Protein AF-A0A2S0MLA1-F1 (afdb_monomer)

Nearest PDB structures (foldseek):
  9bss-assembly1_V  TM=3.664E-01  e=1.788E+00  Bacillus subtilis subsp. subtilis str. 168
  4yn2-assembly1_A  TM=2.717E-01  e=7.256E+00  unidentified entomopoxvirus

Foldseek 3Di:
DVVVVVVVVVVVVVVVVVVVVVVVVVVVVVVVVVVVVVVVVVVVVVVVVVVVVVVVVQVVLVVVQWHQDPVRDIDHHPPDQPAEDEPVQCVDPVSVVVSCVVQVVVVGHYYYDYPVDDPPPVVVDDDDPPPPPPPPPPPDDDDPPPVVVVVVVVVVVVVVVPDDPDDD

Organism: NCBI:txid2605946

Radius of gyration: 43.47 Å; Cα contacts (8 Å, |Δi|>4): 65; chains: 1; bounding box: 77×98×124 Å

Mean predicted aligned error: 20.11 Å

Secondary structure (DSSP, 8-state):
-HHHHHHHHHHHHHHHHHHHHHHHHHHHHHHHHHHHHHHHHHHHHHHHHHHHHHHHHHHHHHHTTEEE-TTS-EEETT---SEEEEHHHHTSHHHHHHHHHHHHHTT-PEEEE-TTS---GGGTT-------------------HHHHHHHHHHHHHHHHHTS-----

Structure (mmCIF, N/CA/C/O backbone):
data_AF-A0A2S0MLA1-F1
#
_entry.id   AF-A0A2S0MLA1-F1
#
loop_
_atom_site.group_PDB
_atom_site.id
_atom_site.type_symbol
_atom_site.label_atom_id
_atom_site.label_alt_id
_atom_site.label_comp_id
_atom_site.label_asym_id
_atom_site.label_entity_id
_atom_site.label_seq_id
_atom_site.pdbx_PDB_ins_code
_atom_site.Cartn_x
_atom_site.Cartn_y
_atom_site.Cartn_z
_atom_site.occupancy
_atom_site.B_iso_or_equiv
_atom_site.auth_seq_id
_atom_site.auth_comp_id
_atom_site.auth_asym_id
_atom_site.auth_atom_id
_atom_site.pdbx_PDB_model_num
ATOM 1 N N . MET A 1 1 ? -42.420 -5.465 46.723 1.00 61.09 1 MET A N 1
ATOM 2 C CA . MET A 1 1 ? -42.067 -4.025 46.709 1.00 61.09 1 MET A CA 1
ATOM 3 C C . MET A 1 1 ? -40.610 -3.774 47.081 1.00 61.09 1 MET A C 1
ATOM 5 O O . MET A 1 1 ? -39.856 -3.428 46.186 1.00 61.09 1 MET A O 1
ATOM 9 N N . ALA A 1 2 ? -40.178 -3.955 48.340 1.00 70.81 2 ALA A N 1
ATOM 10 C CA . ALA A 1 2 ? -38.770 -3.730 48.715 1.00 70.81 2 ALA A CA 1
ATOM 11 C C . ALA A 1 2 ? -37.800 -4.683 47.980 1.00 70.81 2 ALA A C 1
ATOM 13 O O . ALA A 1 2 ? -36.772 -4.250 47.455 1.00 70.81 2 ALA A O 1
ATOM 14 N N . ASP A 1 3 ? -38.180 -5.955 47.835 1.00 79.38 3 ASP A N 1
ATOM 15 C CA . ASP A 1 3 ? -37.365 -6.945 47.123 1.00 79.38 3 ASP A CA 1
ATOM 16 C C . ASP A 1 3 ? -37.252 -6.652 45.620 1.00 79.38 3 ASP A C 1
ATOM 18 O O . ASP A 1 3 ? -36.150 -6.712 45.076 1.00 79.38 3 ASP A O 1
ATOM 22 N N . ASP A 1 4 ? -38.337 -6.214 44.970 1.00 87.50 4 ASP A N 1
ATOM 23 C CA . ASP A 1 4 ? -38.340 -5.847 43.544 1.00 87.50 4 ASP A CA 1
ATOM 24 C C . ASP A 1 4 ? -37.425 -4.648 43.261 1.00 87.50 4 ASP A C 1
ATOM 26 O O . ASP A 1 4 ? -36.654 -4.657 42.299 1.00 87.50 4 ASP A O 1
ATOM 30 N N . THR A 1 5 ? -37.436 -3.635 44.138 1.00 90.50 5 THR A N 1
ATOM 31 C CA . THR A 1 5 ? -36.510 -2.495 44.030 1.00 90.50 5 THR A CA 1
ATOM 32 C C . THR A 1 5 ? -35.050 -2.911 44.218 1.00 90.50 5 THR A C 1
ATOM 34 O O . THR A 1 5 ? -34.169 -2.410 43.517 1.00 90.50 5 THR A O 1
ATOM 37 N N . SER A 1 6 ? -34.778 -3.872 45.106 1.00 92.00 6 SER A N 1
ATOM 38 C CA . SER A 1 6 ? -33.423 -4.392 45.317 1.00 92.00 6 SER A CA 1
ATOM 39 C C . SER A 1 6 ? -32.923 -5.217 44.122 1.00 92.00 6 SER A C 1
ATOM 41 O O . SER A 1 6 ? -31.752 -5.121 43.746 1.00 92.00 6 SER A O 1
ATOM 43 N N . ALA A 1 7 ? -33.813 -5.983 43.483 1.00 94.31 7 ALA A N 1
ATOM 44 C CA . ALA A 1 7 ? -33.512 -6.753 42.283 1.00 94.31 7 ALA A CA 1
ATOM 45 C C . ALA A 1 7 ? -33.222 -5.832 41.089 1.00 94.31 7 ALA A C 1
ATOM 47 O O . ALA A 1 7 ? -32.233 -6.037 40.383 1.00 94.31 7 ALA A O 1
ATOM 48 N N . ALA A 1 8 ? -34.018 -4.773 40.914 1.00 94.19 8 ALA A N 1
ATOM 49 C CA . ALA A 1 8 ? -33.801 -3.768 39.876 1.00 94.19 8 ALA A CA 1
ATOM 50 C C . ALA A 1 8 ? -32.449 -3.049 40.035 1.00 94.19 8 ALA A C 1
ATOM 52 O O . ALA A 1 8 ? -31.721 -2.884 39.058 1.00 94.19 8 ALA A O 1
ATOM 53 N N . LEU A 1 9 ? -32.066 -2.686 41.266 1.00 95.44 9 LEU A N 1
ATOM 54 C CA . LEU A 1 9 ? -30.760 -2.078 41.545 1.00 95.44 9 LEU A CA 1
ATOM 55 C C . LEU A 1 9 ? -29.596 -3.021 41.212 1.00 95.44 9 LEU A C 1
ATOM 57 O O . LEU A 1 9 ? -28.626 -2.598 40.588 1.00 95.44 9 LEU A O 1
ATOM 61 N N . LYS A 1 10 ? -29.693 -4.308 41.570 1.00 94.69 10 LYS A N 1
ATOM 62 C CA . LYS A 1 10 ? -28.667 -5.307 41.219 1.00 94.69 10 LYS A CA 1
ATOM 63 C C . LYS A 1 10 ? -28.537 -5.496 39.707 1.00 94.69 10 LYS A C 1
ATOM 65 O O . LYS A 1 10 ? -27.417 -5.559 39.204 1.00 94.69 10 LYS A O 1
ATOM 70 N N . ALA A 1 11 ? -29.661 -5.541 38.991 1.00 96.00 11 ALA A N 1
ATOM 71 C CA . ALA A 1 11 ? -29.669 -5.644 37.535 1.00 96.00 11 ALA A CA 1
ATOM 72 C C . ALA A 1 11 ? -29.020 -4.416 36.877 1.00 96.00 11 ALA A C 1
ATOM 74 O O . ALA A 1 11 ? -28.209 -4.566 35.964 1.00 96.00 11 ALA A O 1
ATOM 75 N N . LEU A 1 12 ? -29.307 -3.212 37.385 1.00 96.56 12 LEU A N 1
ATOM 76 C CA . LEU A 1 12 ? -28.690 -1.980 36.897 1.00 96.56 12 LEU A CA 1
ATOM 77 C C . LEU A 1 12 ? -27.169 -1.987 37.119 1.00 96.56 12 LEU A C 1
ATOM 79 O O . LEU A 1 12 ? -26.414 -1.655 36.210 1.00 96.56 12 LEU A O 1
ATOM 83 N N . ILE A 1 13 ? -26.706 -2.424 38.295 1.00 96.56 13 ILE A N 1
ATOM 84 C CA . ILE A 1 13 ? -25.271 -2.550 38.599 1.00 96.56 13 ILE A CA 1
ATOM 85 C C . ILE A 1 13 ? -24.594 -3.534 37.635 1.00 96.56 13 ILE A C 1
ATOM 87 O O . ILE A 1 13 ? -23.527 -3.234 37.099 1.00 96.56 13 ILE A O 1
ATOM 91 N N . GLN A 1 14 ? -25.220 -4.683 37.364 1.00 96.62 14 GLN A N 1
ATOM 92 C CA . GLN A 1 14 ? -24.702 -5.650 36.391 1.00 96.62 14 GLN A CA 1
ATOM 93 C C . GLN A 1 14 ? -24.638 -5.072 34.973 1.00 96.62 14 GLN A C 1
ATOM 95 O O . GLN A 1 14 ? -23.634 -5.259 34.285 1.00 96.62 14 GLN A O 1
ATOM 100 N N . GLN A 1 15 ? -25.665 -4.335 34.544 1.00 96.88 15 GLN A N 1
ATOM 101 C CA . GLN A 1 15 ? -25.671 -3.677 33.237 1.00 96.88 15 GLN A CA 1
ATOM 102 C C . GLN A 1 15 ? -24.568 -2.622 33.120 1.00 96.88 15 GLN A C 1
ATOM 104 O O . GLN A 1 15 ? -23.857 -2.603 32.118 1.00 96.88 15 GLN A O 1
ATOM 109 N N . VAL A 1 16 ? -24.375 -1.784 34.142 1.00 97.25 16 VAL A N 1
ATOM 110 C CA . VAL A 1 16 ? -23.303 -0.774 34.155 1.00 97.25 16 VAL A CA 1
ATOM 111 C C . VAL A 1 16 ? -21.921 -1.434 34.136 1.00 97.25 16 VAL A C 1
ATOM 113 O O . VAL A 1 16 ? -21.036 -0.966 33.418 1.00 97.25 16 VAL A O 1
ATOM 116 N N . SER A 1 17 ? -21.734 -2.547 34.852 1.00 96.88 17 SER A N 1
ATOM 117 C CA . SER A 1 17 ? -20.487 -3.323 34.801 1.00 96.88 17 SER A CA 1
ATOM 118 C C . SER A 1 17 ? -20.217 -3.854 33.392 1.00 96.88 17 SER A C 1
ATOM 120 O O . SER A 1 17 ? -19.140 -3.630 32.844 1.00 96.88 17 SER A O 1
ATOM 122 N N . SER A 1 18 ? -21.217 -4.487 32.769 1.00 97.12 18 SER A N 1
ATOM 123 C CA . SER A 1 18 ? -21.094 -5.018 31.407 1.00 97.12 18 SER A CA 1
ATOM 124 C C . SER A 1 18 ? -20.816 -3.911 30.386 1.00 97.12 18 SER A C 1
ATOM 126 O O . SER A 1 18 ? -19.933 -4.058 29.539 1.00 97.12 18 SER A O 1
ATOM 128 N N . LEU A 1 19 ? -21.498 -2.766 30.512 1.00 97.50 19 LEU A N 1
ATOM 129 C CA . LEU A 1 19 ? -21.261 -1.607 29.658 1.00 97.50 19 LEU A CA 1
ATOM 130 C C . LEU A 1 19 ? -19.818 -1.104 29.799 1.00 97.50 19 LEU A C 1
ATOM 132 O O . LEU A 1 19 ? -19.153 -0.857 28.793 1.00 97.50 19 LEU A O 1
ATOM 136 N N . THR A 1 20 ? -19.312 -1.019 31.030 1.00 97.12 20 THR A N 1
ATOM 137 C CA . THR A 1 20 ? -17.937 -0.582 31.320 1.00 97.12 20 THR A CA 1
ATOM 138 C C . THR A 1 20 ? -16.905 -1.502 30.664 1.00 97.12 20 THR A C 1
ATOM 140 O O . THR A 1 20 ? -15.957 -1.022 30.040 1.00 97.12 20 THR A O 1
ATOM 143 N N . GLU A 1 21 ? -17.115 -2.819 30.717 1.00 97.56 21 GLU A N 1
ATOM 144 C CA . GLU A 1 21 ? -16.259 -3.793 30.029 1.00 97.56 21 GLU A CA 1
ATOM 145 C C . GLU A 1 21 ? -16.301 -3.619 28.507 1.00 97.56 21 GLU A C 1
ATOM 147 O O . GLU A 1 21 ? -15.250 -3.581 27.858 1.00 97.56 21 GLU A O 1
ATOM 152 N N . THR A 1 22 ? -17.494 -3.456 27.922 1.00 97.69 22 THR A N 1
ATOM 153 C CA . THR A 1 22 ? -17.621 -3.240 26.473 1.00 97.69 22 THR A CA 1
ATOM 154 C C . THR A 1 22 ? -16.980 -1.938 26.008 1.00 97.69 22 THR A C 1
ATOM 156 O O . THR A 1 22 ? -16.295 -1.946 24.986 1.00 97.69 22 THR A O 1
ATOM 159 N N . VAL A 1 23 ? -17.133 -0.840 26.755 1.00 97.75 23 VAL A N 1
ATOM 160 C CA . VAL A 1 23 ? -16.498 0.446 26.432 1.00 97.75 23 VAL A CA 1
ATOM 161 C C . VAL A 1 23 ? -14.978 0.330 26.539 1.00 97.75 23 VAL A C 1
ATOM 163 O O . VAL A 1 23 ? -14.270 0.749 25.627 1.00 97.75 23 VAL A O 1
ATOM 166 N N . GLY A 1 24 ? -14.459 -0.325 27.583 1.00 97.38 24 GLY A N 1
ATOM 167 C CA . GLY A 1 24 ? -13.022 -0.581 27.712 1.00 97.38 24 GLY A CA 1
ATOM 168 C C . GLY A 1 24 ? -12.461 -1.437 26.568 1.00 97.38 24 GLY A C 1
ATOM 169 O O . GLY A 1 24 ? -11.376 -1.164 26.053 1.00 97.38 24 GLY A O 1
ATOM 170 N N . ALA A 1 25 ? -13.206 -2.450 26.121 1.00 96.75 25 ALA A N 1
ATOM 171 C CA . ALA A 1 25 ? -12.831 -3.263 24.966 1.00 96.75 25 ALA A CA 1
ATOM 172 C C . ALA A 1 25 ? -12.881 -2.472 23.647 1.00 96.75 25 ALA A C 1
ATOM 174 O O . ALA A 1 25 ? -12.013 -2.653 22.792 1.00 96.75 25 ALA A O 1
ATOM 175 N N . GLN A 1 26 ? -13.872 -1.594 23.473 1.00 97.12 26 GLN A N 1
ATOM 176 C CA . GLN A 1 26 ? -13.971 -0.718 22.304 1.00 97.12 26 GLN A CA 1
ATOM 177 C C . GLN A 1 26 ? -12.832 0.301 22.260 1.00 97.12 26 GLN A C 1
ATOM 179 O O . GLN A 1 26 ? -12.243 0.474 21.196 1.00 97.12 26 GLN A O 1
ATOM 184 N N . GLN A 1 27 ? -12.458 0.893 23.397 1.00 97.25 27 GLN A N 1
ATOM 185 C CA . GLN A 1 27 ? -11.338 1.831 23.469 1.00 97.25 27 GLN A CA 1
ATOM 186 C C . GLN A 1 27 ? -10.038 1.184 22.979 1.00 97.25 27 GLN A C 1
ATOM 188 O O . GLN A 1 27 ? -9.392 1.705 22.079 1.00 97.25 27 GLN A O 1
ATOM 193 N N . LYS A 1 28 ? -9.720 -0.025 23.463 1.00 96.75 28 LYS A N 1
ATOM 194 C CA . LYS A 1 28 ? -8.531 -0.770 23.012 1.00 96.75 28 LYS A CA 1
ATOM 195 C C . LYS A 1 28 ? -8.546 -1.067 21.511 1.00 96.75 28 LYS A C 1
ATOM 197 O O . LYS A 1 28 ? -7.499 -1.062 20.869 1.00 96.75 28 LYS A O 1
ATOM 202 N N . LYS A 1 29 ? -9.724 -1.352 20.943 1.00 96.56 29 LYS A N 1
ATOM 203 C CA . LYS A 1 29 ? -9.869 -1.560 19.494 1.00 96.56 29 LYS A CA 1
ATOM 204 C C . LYS A 1 29 ? -9.623 -0.269 18.718 1.00 96.56 29 LYS A C 1
ATOM 206 O O . LYS A 1 29 ? -8.970 -0.325 17.683 1.00 96.56 29 LYS A O 1
ATOM 211 N N . LEU A 1 30 ? -10.130 0.864 19.204 1.00 97.62 30 LEU A N 1
ATOM 212 C CA . LEU A 1 30 ? -9.894 2.168 18.587 1.00 97.62 30 LEU A CA 1
ATOM 213 C C . LEU A 1 30 ? -8.412 2.529 18.623 1.00 97.62 30 LEU A C 1
ATOM 215 O O . LEU A 1 30 ? -7.864 2.861 17.577 1.00 97.62 30 LEU A O 1
ATOM 219 N N . ASP A 1 31 ? -7.750 2.370 19.769 1.00 96.38 31 ASP A N 1
ATOM 220 C CA . ASP A 1 31 ? -6.311 2.627 19.900 1.00 96.38 31 ASP A CA 1
ATOM 221 C C . ASP A 1 31 ? -5.510 1.766 18.903 1.00 96.38 31 ASP A C 1
ATOM 223 O O . ASP A 1 31 ? -4.688 2.278 18.143 1.00 96.38 31 ASP A O 1
ATOM 227 N N . GLY A 1 32 ? -5.838 0.472 18.793 1.00 97.12 32 GLY A N 1
ATOM 228 C CA . GLY A 1 32 ? -5.210 -0.421 17.814 1.00 97.12 32 GLY A CA 1
ATOM 229 C C . GLY A 1 32 ? -5.463 -0.028 16.352 1.00 97.12 32 GLY A C 1
ATOM 230 O O . GLY A 1 32 ? -4.572 -0.167 15.512 1.00 97.12 32 GLY A O 1
ATOM 231 N N . LEU A 1 33 ? -6.654 0.487 16.028 1.00 97.31 33 LEU A N 1
ATOM 232 C CA . LEU A 1 33 ? -6.960 1.006 14.690 1.00 97.31 33 LEU A CA 1
ATOM 233 C C . LEU A 1 33 ? -6.196 2.299 14.393 1.00 97.31 33 LEU A C 1
ATOM 235 O O . LEU A 1 33 ? -5.735 2.483 13.267 1.00 97.31 33 LEU A O 1
ATOM 239 N N . HIS A 1 34 ? -6.046 3.183 15.379 1.00 97.38 34 HIS A N 1
ATOM 240 C CA . HIS A 1 34 ? -5.256 4.402 15.237 1.00 97.38 34 HIS A CA 1
ATOM 241 C C . HIS A 1 34 ? -3.787 4.079 14.949 1.00 97.38 34 HIS A C 1
ATOM 243 O O . HIS A 1 34 ? -3.237 4.610 13.983 1.00 97.38 34 HIS A O 1
ATOM 249 N N . ASP A 1 35 ? -3.192 3.150 15.697 1.00 97.12 35 ASP A N 1
ATOM 250 C CA . ASP A 1 35 ? -1.812 2.706 15.480 1.00 97.12 35 ASP A CA 1
ATOM 251 C C . ASP A 1 35 ? -1.622 2.050 14.109 1.00 97.12 35 ASP A C 1
ATOM 253 O O . ASP A 1 35 ? -0.647 2.323 13.404 1.00 97.12 35 ASP A O 1
ATOM 257 N N . PHE A 1 36 ? -2.558 1.184 13.708 1.00 97.38 36 PHE A N 1
ATOM 258 C CA . PHE A 1 36 ? -2.519 0.543 12.396 1.00 97.38 36 PHE A CA 1
ATOM 259 C C . PHE A 1 36 ? -2.599 1.576 11.267 1.00 97.38 36 PHE A C 1
ATOM 261 O O . PHE A 1 36 ? -1.770 1.568 10.356 1.00 97.38 36 PHE A O 1
ATOM 268 N N . ASN A 1 37 ? -3.552 2.505 11.351 1.00 97.19 37 ASN A N 1
ATOM 269 C CA . ASN A 1 37 ? -3.720 3.552 10.350 1.00 97.19 37 ASN A CA 1
ATOM 270 C C . ASN A 1 37 ? -2.504 4.480 10.279 1.00 97.19 37 ASN A C 1
ATOM 272 O O . ASN A 1 37 ? -2.117 4.871 9.180 1.00 97.19 37 ASN A O 1
ATOM 276 N N . ALA A 1 38 ? -1.881 4.808 11.415 1.00 97.12 38 ALA A N 1
ATOM 277 C CA . ALA A 1 38 ? -0.658 5.604 11.443 1.00 97.12 38 ALA A CA 1
ATOM 278 C C . ALA A 1 38 ? 0.468 4.924 10.648 1.00 97.12 38 ALA A C 1
ATOM 280 O O . ALA A 1 38 ? 1.034 5.540 9.747 1.00 97.12 38 ALA A O 1
ATOM 281 N N . ARG A 1 39 ? 0.715 3.628 10.890 1.00 96.69 39 ARG A N 1
ATOM 282 C CA . ARG A 1 39 ? 1.736 2.858 10.153 1.00 96.69 39 ARG A CA 1
ATOM 283 C C . ARG A 1 39 ? 1.453 2.802 8.656 1.00 96.69 39 ARG A C 1
ATOM 285 O O . ARG A 1 39 ? 2.338 3.083 7.856 1.00 96.69 39 ARG A O 1
ATOM 292 N N . VAL A 1 40 ? 0.214 2.493 8.273 1.00 97.50 40 VAL A N 1
ATOM 293 C CA . VAL A 1 40 ? -0.179 2.414 6.856 1.00 97.50 40 VAL A CA 1
ATOM 294 C C . VAL A 1 40 ? -0.025 3.767 6.158 1.00 97.50 40 VAL A C 1
ATOM 296 O O . VAL A 1 40 ? 0.397 3.833 5.002 1.00 97.50 40 VAL A O 1
ATOM 299 N N . LEU A 1 41 ? -0.353 4.868 6.840 1.00 97.19 41 LEU A N 1
ATOM 300 C CA . LEU A 1 41 ? -0.155 6.210 6.296 1.00 97.19 41 LEU A CA 1
ATOM 301 C C . LEU A 1 41 ? 1.326 6.539 6.105 1.00 97.19 41 LEU A C 1
ATOM 303 O O . LEU A 1 41 ? 1.670 7.154 5.095 1.00 97.19 41 LEU A O 1
ATOM 307 N N . ASP A 1 42 ? 2.187 6.131 7.031 1.00 96.25 42 ASP A N 1
ATOM 308 C CA . ASP A 1 42 ? 3.629 6.341 6.912 1.00 96.25 42 ASP A CA 1
ATOM 309 C C . ASP A 1 42 ? 4.227 5.515 5.768 1.00 96.25 42 ASP A C 1
ATOM 311 O O . ASP A 1 42 ? 4.911 6.079 4.914 1.00 96.25 42 ASP A O 1
ATOM 315 N N . GLU A 1 43 ? 3.862 4.235 5.648 1.00 95.00 43 GLU A N 1
ATOM 316 C CA . GLU A 1 43 ? 4.253 3.387 4.513 1.00 95.00 43 GLU A CA 1
ATOM 317 C C . GLU A 1 43 ? 3.812 3.991 3.175 1.00 95.00 43 GLU A C 1
ATOM 319 O O . GLU A 1 43 ? 4.585 4.053 2.216 1.00 95.00 43 GLU A O 1
ATOM 324 N N . LYS A 1 44 ? 2.575 4.498 3.104 1.00 95.12 44 LYS A N 1
ATOM 325 C CA . LYS A 1 44 ? 2.063 5.155 1.898 1.00 95.12 44 LYS A CA 1
ATOM 326 C C . LYS A 1 44 ? 2.856 6.418 1.563 1.00 95.12 44 LYS A C 1
ATOM 328 O O . LYS A 1 44 ? 3.175 6.636 0.394 1.00 95.12 44 LYS A O 1
ATOM 333 N N . LYS A 1 45 ? 3.182 7.245 2.561 1.00 95.62 45 LYS A N 1
ATOM 334 C CA . LYS A 1 45 ? 4.014 8.443 2.365 1.00 95.62 45 LYS A CA 1
ATOM 335 C C . LYS A 1 45 ? 5.419 8.075 1.895 1.00 95.62 45 LYS A C 1
ATOM 337 O O . LYS A 1 45 ? 5.949 8.742 1.013 1.00 95.62 45 LYS A O 1
ATOM 342 N N . ASP A 1 46 ? 6.011 7.018 2.442 1.00 94.44 46 ASP A N 1
ATOM 343 C CA . ASP A 1 46 ? 7.325 6.530 2.018 1.00 94.44 46 ASP A CA 1
ATOM 344 C C . ASP A 1 46 ? 7.319 6.023 0.578 1.00 94.44 46 ASP A C 1
ATOM 346 O O . ASP A 1 46 ? 8.205 6.371 -0.204 1.00 94.44 46 ASP A O 1
ATOM 350 N N . LEU A 1 47 ? 6.306 5.243 0.198 1.00 94.00 47 LEU A N 1
ATOM 351 C CA . LEU A 1 47 ? 6.136 4.791 -1.181 1.00 94.00 47 LEU A CA 1
ATOM 352 C C . LEU A 1 47 ? 5.964 5.969 -2.138 1.00 94.00 47 LEU A C 1
ATOM 354 O O . LEU A 1 47 ? 6.600 5.992 -3.190 1.00 94.00 47 LEU A O 1
ATOM 358 N N . GLN A 1 48 ? 5.158 6.962 -1.760 1.00 93.38 48 GLN A N 1
ATOM 359 C CA . GLN A 1 48 ? 4.966 8.163 -2.562 1.00 93.38 48 GLN A CA 1
ATOM 360 C C . GLN A 1 48 ? 6.277 8.941 -2.740 1.00 93.38 48 GLN A C 1
ATOM 362 O O . GLN A 1 48 ? 6.621 9.277 -3.869 1.00 93.38 48 GLN A O 1
ATOM 367 N N . ARG A 1 49 ? 7.060 9.141 -1.672 1.00 92.81 49 ARG A N 1
ATOM 368 C CA . ARG A 1 49 ? 8.384 9.779 -1.767 1.00 92.81 49 ARG A CA 1
ATOM 369 C C . ARG A 1 49 ? 9.328 9.029 -2.705 1.00 92.81 49 ARG A C 1
ATOM 371 O O . ARG A 1 49 ? 10.033 9.652 -3.490 1.00 92.81 49 ARG A O 1
ATOM 378 N N . ARG A 1 50 ? 9.343 7.695 -2.646 1.00 92.19 50 ARG A N 1
ATOM 379 C CA . ARG A 1 50 ? 10.171 6.867 -3.542 1.00 92.19 50 ARG A CA 1
ATOM 380 C C . ARG A 1 50 ? 9.732 6.988 -5.000 1.00 92.19 50 ARG A C 1
ATOM 382 O O . ARG A 1 50 ? 10.584 7.049 -5.878 1.00 92.19 50 ARG A O 1
ATOM 389 N N . LEU A 1 51 ? 8.425 7.025 -5.252 1.00 89.62 51 LEU A N 1
ATOM 390 C CA . LEU A 1 51 ? 7.866 7.246 -6.586 1.00 89.62 51 LEU A CA 1
ATOM 391 C C . LEU A 1 51 ? 8.236 8.632 -7.118 1.00 89.62 51 LEU A C 1
ATOM 393 O O . LEU A 1 51 ? 8.717 8.734 -8.238 1.00 89.62 51 LEU A O 1
ATOM 397 N N . GLU A 1 52 ? 8.070 9.681 -6.314 1.00 90.50 52 GLU A N 1
ATOM 398 C CA . GLU A 1 52 ? 8.439 11.050 -6.688 1.00 90.50 52 GLU A CA 1
ATOM 399 C C . GLU A 1 52 ? 9.933 11.141 -7.028 1.00 90.50 52 GLU A C 1
ATOM 401 O O . GLU A 1 52 ? 10.278 11.591 -8.120 1.00 90.50 52 GLU A O 1
ATOM 406 N N . GLN A 1 53 ? 10.807 10.583 -6.185 1.00 89.38 53 GLN A N 1
ATOM 407 C CA . GLN A 1 53 ? 12.245 10.490 -6.466 1.00 89.38 53 GLN A CA 1
ATOM 408 C C . GLN A 1 53 ? 12.541 9.737 -7.770 1.00 89.38 53 GLN A C 1
ATOM 410 O O . GLN A 1 53 ? 13.353 10.202 -8.565 1.00 89.38 53 GLN A O 1
ATOM 415 N N . GLN A 1 54 ? 11.866 8.612 -8.032 1.00 85.31 54 GLN A N 1
ATOM 416 C CA . GLN A 1 54 ? 12.018 7.888 -9.299 1.00 85.31 54 GLN A CA 1
ATOM 417 C C . GLN A 1 54 ? 11.592 8.739 -10.497 1.00 85.31 54 GLN A C 1
ATOM 419 O O . GLN A 1 54 ? 12.293 8.776 -11.503 1.00 85.31 54 GLN A O 1
ATOM 424 N N . THR A 1 55 ? 10.479 9.468 -10.393 1.00 85.50 55 THR A N 1
ATOM 425 C CA . THR A 1 55 ? 10.040 10.346 -11.485 1.00 85.50 55 THR A CA 1
ATOM 426 C C . THR A 1 55 ? 10.997 11.509 -11.721 1.00 85.50 55 THR A C 1
ATOM 428 O O . THR A 1 55 ? 11.168 11.935 -12.860 1.00 85.50 55 THR A O 1
ATOM 431 N N . GLU A 1 56 ? 11.638 12.031 -10.674 1.00 87.19 56 GLU A N 1
ATOM 432 C CA . GLU A 1 56 ? 12.672 13.055 -10.812 1.00 87.19 56 GLU A CA 1
ATOM 433 C C . GLU A 1 56 ? 13.918 12.494 -11.498 1.00 87.19 56 GLU A C 1
ATOM 435 O O . GLU A 1 56 ? 14.423 13.120 -12.431 1.00 87.19 56 GLU A O 1
ATOM 440 N N . THR A 1 57 ? 14.372 11.295 -11.115 1.00 83.56 57 THR A N 1
ATOM 441 C CA . THR A 1 57 ? 15.489 10.631 -11.800 1.00 83.56 57 THR A CA 1
ATOM 442 C C . THR A 1 57 ? 15.154 10.303 -13.252 1.00 83.56 57 THR A C 1
ATOM 444 O O . THR A 1 57 ? 15.985 10.526 -14.129 1.00 83.56 57 THR A O 1
ATOM 447 N N . ASP A 1 58 ? 13.926 9.853 -13.525 1.00 83.38 58 ASP A N 1
ATOM 448 C CA . ASP A 1 58 ? 13.445 9.564 -14.878 1.00 83.38 58 ASP A CA 1
ATOM 449 C C . ASP A 1 58 ? 13.453 10.835 -15.737 1.00 83.38 58 ASP A C 1
ATOM 451 O O . ASP A 1 58 ? 13.897 10.796 -16.881 1.00 83.38 58 ASP A O 1
ATOM 455 N N . LYS A 1 59 ? 13.018 11.979 -15.189 1.00 85.81 59 LYS A N 1
ATOM 456 C CA . LYS A 1 59 ? 13.064 13.276 -15.885 1.00 85.81 59 LYS A CA 1
ATOM 457 C C . LYS A 1 59 ? 14.493 13.721 -16.175 1.00 85.81 59 LYS A C 1
ATOM 459 O O . LYS A 1 59 ? 14.784 14.092 -17.304 1.00 85.81 59 LYS A O 1
ATOM 464 N N . GLN A 1 60 ? 15.390 13.639 -15.192 1.00 85.94 60 GLN A N 1
ATOM 465 C CA . GLN A 1 60 ? 16.800 13.995 -15.385 1.00 85.94 60 GLN A CA 1
ATOM 466 C C . GLN A 1 60 ? 17.459 13.124 -16.462 1.00 85.94 60 GLN A C 1
ATOM 468 O O . GLN A 1 60 ? 18.198 13.623 -17.309 1.00 85.94 60 GLN A O 1
ATOM 473 N N . LEU A 1 61 ? 17.177 11.819 -16.457 1.00 85.50 61 LEU A N 1
ATOM 474 C CA . LEU A 1 61 ? 17.684 10.886 -17.462 1.00 85.50 61 LEU A CA 1
ATOM 475 C C . LEU A 1 61 ? 17.061 11.145 -18.840 1.00 85.50 61 LEU A C 1
ATOM 477 O O . LEU A 1 61 ? 17.786 11.123 -19.834 1.00 85.50 61 LEU A O 1
ATOM 481 N N . ALA A 1 62 ? 15.772 11.483 -18.899 1.00 84.81 62 ALA A N 1
ATOM 482 C CA . ALA A 1 62 ? 15.095 11.902 -20.124 1.00 84.81 62 ALA A CA 1
ATOM 483 C C . ALA A 1 62 ? 15.689 13.183 -20.721 1.00 84.81 62 ALA A C 1
ATOM 485 O O . ALA A 1 62 ? 15.908 13.233 -21.933 1.00 84.81 62 ALA A O 1
ATOM 486 N N . ASP A 1 63 ? 16.026 14.172 -19.891 1.00 86.69 63 ASP A N 1
ATOM 487 C CA . ASP A 1 63 ? 16.700 15.403 -20.322 1.00 86.69 63 ASP A CA 1
ATOM 488 C C . ASP A 1 63 ? 18.104 15.116 -20.887 1.00 86.69 63 ASP A C 1
ATOM 490 O O . ASP A 1 63 ? 18.544 15.764 -21.837 1.00 86.69 63 ASP A O 1
ATOM 494 N N . MET A 1 64 ? 18.787 14.089 -20.368 1.00 85.06 64 MET A N 1
ATOM 495 C CA . MET A 1 64 ? 20.055 13.575 -20.910 1.00 85.06 64 MET A CA 1
ATOM 496 C C . MET A 1 64 ? 19.878 12.652 -22.130 1.00 85.06 64 MET A C 1
ATOM 498 O O . MET A 1 64 ? 20.863 12.134 -22.659 1.00 85.06 64 MET A O 1
ATOM 502 N N . GLY A 1 65 ? 18.643 12.441 -22.593 1.00 83.06 65 GLY A N 1
ATOM 503 C CA . GLY A 1 65 ? 18.332 11.639 -23.773 1.00 83.06 65 GLY A CA 1
ATOM 504 C C . GLY A 1 65 ? 18.208 10.137 -23.520 1.00 83.06 65 GLY A C 1
ATOM 505 O O . GLY A 1 65 ? 18.331 9.373 -24.473 1.00 83.06 65 GLY A O 1
ATOM 506 N N . TYR A 1 66 ? 17.960 9.701 -22.284 1.00 83.69 66 TYR A N 1
ATOM 507 C CA . TYR A 1 66 ? 17.696 8.305 -21.923 1.00 83.69 66 TYR A CA 1
ATOM 508 C C . TYR A 1 66 ? 16.217 8.081 -21.587 1.00 83.69 66 TYR A C 1
ATOM 510 O O . TYR A 1 66 ? 15.587 8.884 -20.915 1.00 83.69 66 TYR A O 1
ATOM 518 N N . GLU A 1 67 ? 15.654 6.956 -22.005 1.00 78.38 67 GLU A N 1
ATOM 519 C CA . GLU A 1 67 ? 14.285 6.546 -21.706 1.00 78.38 67 GLU A CA 1
ATOM 520 C C . GLU A 1 67 ? 14.293 5.235 -20.920 1.00 78.38 67 GLU A C 1
ATOM 522 O O . GLU A 1 67 ? 15.020 4.292 -21.248 1.00 78.38 67 GLU A O 1
ATOM 527 N N . ARG A 1 68 ? 13.466 5.171 -19.872 1.00 80.38 68 ARG A N 1
ATOM 528 C CA . ARG A 1 68 ? 13.279 3.955 -19.085 1.00 80.38 68 ARG A CA 1
ATOM 529 C C . ARG A 1 68 ? 12.370 2.987 -19.837 1.00 80.38 68 ARG A C 1
ATOM 531 O O . ARG A 1 68 ? 11.231 3.314 -20.173 1.00 80.38 68 ARG A O 1
ATOM 538 N N . ALA A 1 69 ? 12.869 1.790 -20.106 1.00 75.31 69 ALA A N 1
ATOM 539 C CA . ALA A 1 69 ? 12.108 0.727 -20.738 1.00 75.31 69 ALA A CA 1
ATOM 540 C C . ALA A 1 69 ? 11.308 -0.090 -19.705 1.00 75.31 69 ALA A C 1
ATOM 542 O O . ALA A 1 69 ? 11.473 0.024 -18.490 1.00 75.31 69 ALA A O 1
ATOM 543 N N . SER A 1 70 ? 10.383 -0.911 -20.207 1.00 69.62 70 SER A N 1
ATOM 544 C CA . SER A 1 70 ? 9.471 -1.747 -19.411 1.00 69.62 70 SER A CA 1
ATOM 545 C C . SER A 1 70 ? 10.171 -2.844 -18.601 1.00 69.62 70 SER A C 1
ATOM 547 O O . SER A 1 70 ? 9.561 -3.429 -17.714 1.00 69.62 70 SER A O 1
ATOM 549 N N . ASP A 1 71 ? 11.429 -3.133 -18.923 1.00 68.75 71 ASP A N 1
ATOM 550 C CA . ASP A 1 71 ? 12.334 -4.016 -18.183 1.00 68.75 71 ASP A CA 1
ATOM 551 C C . ASP A 1 71 ? 13.020 -3.308 -16.997 1.00 68.75 71 ASP A C 1
ATOM 553 O O . ASP A 1 71 ? 13.703 -3.950 -16.205 1.00 68.75 71 ASP A O 1
ATOM 557 N N . GLY A 1 72 ? 12.808 -1.997 -16.838 1.00 68.38 72 GLY A N 1
ATOM 558 C CA . GLY A 1 72 ? 13.372 -1.190 -15.761 1.00 68.38 72 GLY A CA 1
ATOM 559 C C . GLY A 1 72 ? 14.753 -0.604 -16.059 1.00 68.38 72 GLY A C 1
ATOM 560 O O . GLY A 1 72 ? 15.252 0.143 -15.219 1.00 68.38 72 GLY A O 1
ATOM 561 N N . ASN A 1 73 ? 15.332 -0.883 -17.232 1.00 77.56 73 ASN A N 1
ATOM 562 C CA . ASN A 1 73 ? 16.624 -0.348 -17.666 1.00 77.56 73 ASN A CA 1
ATOM 563 C C . ASN A 1 73 ? 16.464 0.970 -18.438 1.00 77.56 73 ASN A C 1
ATOM 565 O O . ASN A 1 73 ? 15.427 1.228 -19.050 1.00 77.56 73 ASN A O 1
ATOM 569 N N . TYR A 1 74 ? 17.510 1.798 -18.435 1.00 78.12 74 TYR A N 1
ATOM 570 C CA . TYR A 1 74 ? 17.551 3.056 -19.183 1.00 78.12 74 TYR A CA 1
ATOM 571 C C . TYR A 1 74 ? 18.337 2.882 -20.480 1.00 78.12 74 TYR A C 1
ATOM 573 O O . TYR A 1 74 ? 19.470 2.404 -20.462 1.00 78.12 74 TYR A O 1
ATOM 581 N N . TYR A 1 75 ? 17.755 3.318 -21.595 1.00 77.06 75 TYR A N 1
ATOM 582 C CA . TYR A 1 75 ? 18.370 3.259 -22.920 1.00 77.06 75 TYR A CA 1
ATOM 583 C C . TYR A 1 75 ? 18.379 4.641 -23.560 1.00 77.06 75 TYR A C 1
ATOM 585 O O . TYR A 1 75 ? 17.412 5.377 -23.388 1.00 77.06 75 TYR A O 1
ATOM 593 N N . PRO A 1 76 ? 19.401 5.008 -24.346 1.00 80.69 76 PRO A N 1
ATOM 594 C CA . PRO A 1 76 ? 19.334 6.209 -25.166 1.00 80.69 76 PRO A CA 1
ATOM 595 C C . PRO A 1 76 ? 18.070 6.217 -26.039 1.00 80.69 76 PRO A C 1
ATOM 597 O O . PRO A 1 76 ? 17.665 5.191 -26.601 1.00 80.69 76 PRO A O 1
ATOM 600 N N . LYS A 1 77 ? 17.436 7.376 -26.166 1.00 73.81 77 LYS A N 1
ATOM 601 C CA . LYS A 1 77 ? 16.176 7.557 -26.882 1.00 73.81 77 LYS A CA 1
ATOM 602 C C . LYS A 1 77 ? 16.267 7.008 -28.307 1.00 73.81 77 LYS A C 1
ATOM 604 O O . LYS A 1 77 ? 17.168 7.354 -29.066 1.00 73.81 77 LYS A O 1
ATOM 609 N N . GLY A 1 78 ? 15.327 6.132 -28.664 1.00 68.06 78 GLY A N 1
ATOM 610 C CA . GLY A 1 78 ? 15.271 5.491 -29.984 1.00 68.06 78 GLY A CA 1
ATOM 611 C C . GLY A 1 78 ? 16.232 4.313 -30.198 1.00 68.06 78 GLY A C 1
ATOM 612 O O . GLY A 1 78 ? 16.184 3.699 -31.258 1.00 68.06 78 GLY A O 1
ATOM 613 N N . THR A 1 79 ? 17.057 3.950 -29.210 1.00 63.81 79 THR A N 1
ATOM 614 C CA . THR A 1 79 ? 17.957 2.776 -29.284 1.00 63.81 79 THR A CA 1
ATOM 615 C C . THR A 1 79 ? 17.389 1.528 -28.609 1.00 63.81 79 THR A C 1
ATOM 617 O O . THR A 1 79 ? 18.081 0.524 -28.469 1.00 63.81 79 THR A O 1
ATOM 620 N N . LYS A 1 80 ? 16.116 1.570 -28.194 1.00 62.97 80 LYS A N 1
ATOM 621 C CA . LYS A 1 80 ? 15.453 0.439 -27.544 1.00 62.97 80 LYS A CA 1
ATOM 622 C C . LYS A 1 80 ? 15.418 -0.772 -28.492 1.00 62.97 80 LYS A C 1
ATOM 624 O O . LYS A 1 80 ? 14.800 -0.674 -29.557 1.00 62.97 80 LYS A O 1
ATOM 629 N N . PRO A 1 81 ? 15.955 -1.937 -28.098 1.00 60.00 81 PRO A N 1
ATOM 630 C CA . PRO A 1 81 ? 15.716 -3.165 -28.838 1.00 60.00 81 PRO A CA 1
ATOM 631 C C . PRO A 1 81 ? 14.258 -3.601 -28.640 1.00 60.00 81 PRO A C 1
ATOM 633 O O . PRO A 1 81 ? 13.750 -3.644 -27.519 1.00 60.00 81 PRO A O 1
ATOM 636 N N . ALA A 1 82 ? 13.557 -3.897 -29.737 1.00 58.66 82 ALA A N 1
ATOM 637 C CA . ALA A 1 82 ? 12.107 -4.121 -29.735 1.00 58.66 82 ALA A CA 1
ATOM 638 C C . ALA A 1 82 ? 11.654 -5.288 -28.834 1.00 58.66 82 ALA 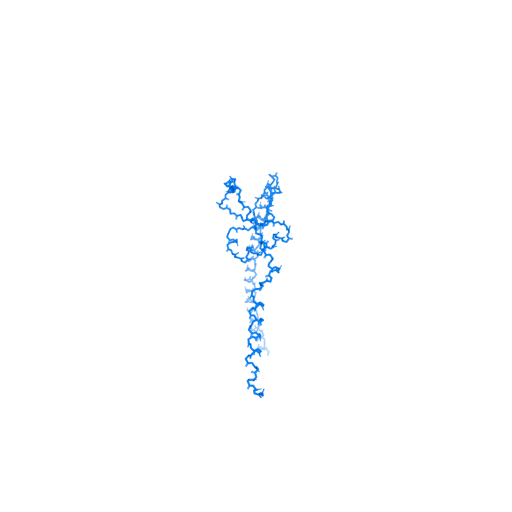A C 1
ATOM 640 O O . ALA A 1 82 ? 10.555 -5.241 -28.286 1.00 58.66 82 ALA A O 1
ATOM 641 N N . HIS A 1 83 ? 12.501 -6.304 -28.642 1.00 61.16 83 HIS A N 1
ATOM 642 C CA . HIS A 1 83 ? 12.266 -7.399 -27.705 1.00 61.16 83 HIS A CA 1
ATOM 643 C C . HIS A 1 83 ? 13.581 -7.851 -27.083 1.00 61.16 83 HIS A C 1
ATOM 645 O O . HIS A 1 83 ? 14.441 -8.385 -27.783 1.00 61.16 83 HIS A O 1
ATOM 651 N N . THR A 1 84 ? 13.712 -7.674 -25.771 1.00 64.81 84 THR A N 1
ATOM 652 C CA . THR A 1 84 ? 14.863 -8.132 -24.995 1.00 64.81 84 THR A CA 1
ATOM 653 C C . THR A 1 84 ? 14.442 -9.249 -24.043 1.00 64.81 84 THR A C 1
ATOM 655 O O . THR A 1 84 ? 13.369 -9.205 -23.444 1.00 64.81 84 THR A O 1
ATOM 658 N N . LEU A 1 85 ? 15.273 -10.281 -23.922 1.00 67.38 85 LEU A N 1
ATOM 659 C CA . LEU A 1 85 ? 15.224 -11.232 -22.811 1.0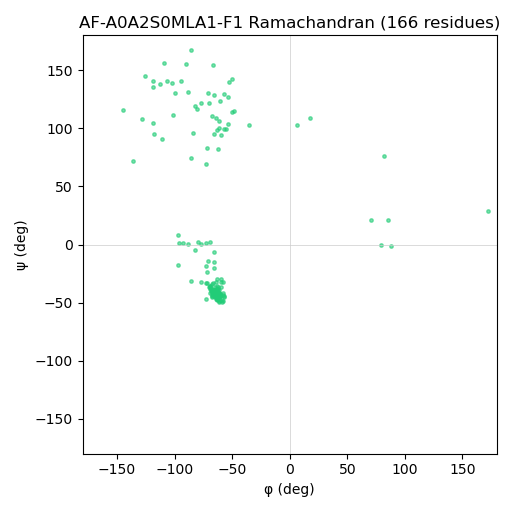0 67.38 85 LEU A CA 1
ATOM 660 C C . LEU A 1 85 ? 16.552 -11.169 -22.068 1.00 67.38 85 LEU A C 1
ATOM 662 O O . LEU A 1 85 ? 17.609 -11.106 -22.700 1.00 67.38 85 LEU A O 1
ATOM 666 N N . SER A 1 86 ? 16.530 -11.248 -20.739 1.00 66.06 86 SER A N 1
ATOM 667 C CA . SER A 1 86 ? 17.779 -11.460 -20.007 1.00 66.06 86 SER A CA 1
ATOM 668 C C . SER A 1 86 ? 18.338 -12.853 -20.313 1.00 66.06 86 SER A C 1
ATOM 670 O O . SER A 1 86 ? 17.598 -13.796 -20.614 1.00 66.06 86 SER A O 1
ATOM 672 N N . ARG A 1 87 ? 19.655 -13.040 -20.192 1.00 66.19 87 ARG A N 1
ATOM 673 C CA . ARG A 1 87 ? 20.272 -14.367 -20.368 1.00 66.19 87 ARG A CA 1
ATOM 674 C C . ARG A 1 87 ? 19.716 -15.422 -19.408 1.00 66.19 87 ARG A C 1
ATOM 676 O O . ARG A 1 87 ? 19.638 -16.592 -19.777 1.00 66.19 87 ARG A O 1
ATOM 683 N N . ALA A 1 88 ? 19.327 -15.023 -18.197 1.00 62.94 88 ALA A N 1
ATOM 684 C CA . ALA A 1 88 ? 18.694 -15.908 -17.222 1.00 62.94 88 ALA A CA 1
ATOM 685 C C . ALA A 1 88 ? 17.319 -16.393 -17.707 1.00 62.94 88 ALA A C 1
ATOM 687 O O . ALA A 1 88 ? 17.012 -17.577 -17.599 1.00 62.94 88 ALA A O 1
ATOM 688 N N . GLU A 1 89 ? 16.526 -15.510 -18.310 1.00 63.38 89 GLU A N 1
ATOM 689 C CA . GLU A 1 89 ? 15.210 -15.851 -18.858 1.00 63.38 89 GLU A CA 1
ATOM 690 C C . GLU A 1 89 ? 15.304 -16.590 -20.195 1.00 63.38 89 GLU A C 1
ATOM 692 O O . GLU A 1 89 ? 14.496 -17.473 -20.467 1.00 63.38 89 GLU A O 1
ATOM 697 N N . ALA A 1 90 ? 16.325 -16.298 -21.003 1.00 70.75 90 ALA A N 1
ATOM 698 C CA . ALA A 1 90 ? 16.597 -16.990 -22.260 1.00 70.75 90 ALA A CA 1
ATOM 699 C C . ALA A 1 90 ? 17.110 -18.432 -22.070 1.00 70.75 90 ALA A C 1
ATOM 701 O O . ALA A 1 90 ? 17.123 -19.203 -23.030 1.00 70.75 90 ALA A O 1
ATOM 702 N N . ARG A 1 91 ? 17.532 -18.814 -20.854 1.00 74.69 91 ARG A N 1
ATOM 703 C CA . ARG A 1 91 ? 17.860 -20.211 -20.511 1.00 74.69 91 ARG A CA 1
ATOM 704 C C . ARG A 1 91 ? 16.618 -21.096 -20.409 1.00 74.69 91 ARG A C 1
ATOM 706 O O . ARG A 1 91 ? 16.746 -22.304 -20.581 1.00 74.69 91 ARG A O 1
ATOM 713 N N . ASP A 1 92 ? 15.445 -20.519 -20.147 1.00 77.81 92 ASP A N 1
ATOM 714 C CA . ASP A 1 92 ? 14.180 -21.250 -20.146 1.00 77.81 92 ASP A CA 1
ATOM 715 C C . ASP A 1 92 ? 13.668 -21.414 -21.595 1.00 77.81 92 ASP A C 1
ATOM 717 O O . ASP A 1 92 ? 13.346 -20.416 -22.258 1.00 77.81 92 ASP A O 1
ATOM 721 N N . PRO A 1 93 ? 13.554 -22.657 -22.110 1.00 74.62 93 PRO A N 1
ATOM 722 C CA . PRO A 1 93 ? 13.104 -22.909 -23.475 1.00 74.62 93 PRO A CA 1
ATOM 723 C C . PRO A 1 93 ? 11.701 -22.367 -23.766 1.00 74.62 93 PRO A C 1
ATOM 725 O O . PRO A 1 93 ? 11.424 -21.980 -24.904 1.00 74.62 93 PRO A O 1
ATOM 728 N N . ALA A 1 94 ? 10.809 -22.345 -22.771 1.00 78.06 94 ALA A N 1
ATOM 729 C CA . ALA A 1 94 ? 9.432 -21.895 -22.949 1.00 78.06 94 ALA A CA 1
ATOM 730 C C . ALA A 1 94 ? 9.369 -20.370 -23.110 1.00 78.06 94 ALA A C 1
ATOM 732 O O . ALA A 1 94 ? 8.760 -19.867 -24.057 1.00 78.06 94 ALA A O 1
ATOM 733 N N . LYS A 1 95 ? 10.072 -19.635 -22.239 1.00 75.19 95 LYS A N 1
ATOM 734 C CA . LYS A 1 95 ? 10.149 -18.166 -22.292 1.00 75.19 95 LYS A CA 1
ATOM 735 C C . LYS A 1 95 ? 10.856 -17.676 -23.549 1.00 75.19 95 LYS A C 1
ATOM 737 O O . LYS A 1 95 ? 10.378 -16.744 -24.193 1.00 75.19 95 LYS A O 1
ATOM 742 N N . TYR A 1 96 ? 11.939 -18.342 -23.949 1.00 78.19 96 TYR A N 1
ATOM 743 C CA . TYR A 1 96 ? 12.646 -18.011 -25.183 1.00 78.19 96 TYR A CA 1
ATOM 744 C C . TYR A 1 96 ? 11.767 -18.195 -26.428 1.00 78.19 96 TYR A C 1
ATOM 746 O O . TYR A 1 96 ? 11.740 -17.320 -27.293 1.00 78.19 96 TYR A O 1
ATOM 754 N N . ARG A 1 97 ? 11.009 -19.299 -26.521 1.00 73.19 97 ARG A N 1
ATOM 755 C CA . ARG A 1 97 ? 10.082 -19.529 -27.644 1.00 73.19 97 ARG A CA 1
ATOM 756 C C . ARG A 1 97 ? 8.977 -18.481 -27.691 1.00 73.19 97 ARG A C 1
ATOM 758 O O . ARG A 1 97 ? 8.771 -17.889 -28.745 1.00 73.19 97 ARG A O 1
ATOM 765 N N . ALA A 1 98 ? 8.344 -18.193 -26.556 1.00 74.88 98 ALA A N 1
ATOM 766 C CA . ALA A 1 98 ? 7.286 -17.189 -26.475 1.00 74.88 98 ALA A CA 1
ATOM 767 C C . ALA A 1 98 ? 7.783 -15.790 -26.877 1.00 74.88 98 ALA A C 1
ATOM 769 O O . ALA A 1 98 ? 7.137 -15.104 -27.667 1.00 74.88 98 ALA A O 1
ATOM 770 N N . ALA A 1 99 ? 8.959 -15.383 -26.395 1.00 71.31 99 ALA A N 1
ATOM 771 C CA . ALA A 1 99 ? 9.544 -14.094 -26.750 1.00 71.31 99 ALA A CA 1
ATOM 772 C C . ALA A 1 99 ? 9.997 -14.040 -28.216 1.00 71.31 99 ALA A C 1
ATOM 774 O O . ALA A 1 99 ? 9.844 -13.012 -28.870 1.00 71.31 99 ALA A O 1
ATOM 775 N N . LYS A 1 100 ? 10.506 -15.150 -28.766 1.00 73.12 100 LYS A N 1
ATOM 776 C CA . LYS A 1 100 ? 10.877 -15.254 -30.183 1.00 73.12 100 LYS A CA 1
ATOM 777 C C . LYS A 1 100 ? 9.654 -15.178 -31.095 1.00 73.12 100 LYS A C 1
ATOM 779 O O . LYS A 1 100 ? 9.714 -14.525 -32.131 1.00 73.12 100 LYS A O 1
ATOM 784 N N . GLU A 1 101 ? 8.551 -15.813 -30.715 1.00 71.44 101 GLU A N 1
ATOM 785 C CA . GLU A 1 101 ? 7.279 -15.721 -31.434 1.00 71.44 101 GLU A CA 1
ATOM 786 C C . GLU A 1 101 ? 6.670 -14.322 -31.334 1.00 71.44 101 GLU A C 1
ATOM 788 O O . GLU A 1 101 ? 6.179 -13.800 -32.333 1.00 71.44 101 GLU A O 1
ATOM 793 N N . ALA A 1 102 ? 6.733 -13.688 -30.160 1.00 65.88 102 ALA A N 1
ATOM 794 C CA . ALA A 1 102 ? 6.299 -12.306 -29.979 1.00 65.88 102 ALA A CA 1
ATOM 795 C C . ALA A 1 102 ? 7.122 -11.340 -30.847 1.00 65.88 102 ALA A C 1
ATOM 797 O O . ALA A 1 102 ? 6.545 -10.511 -31.545 1.00 65.88 102 ALA A O 1
ATOM 798 N N . ALA A 1 103 ? 8.445 -11.517 -30.888 1.00 64.69 103 ALA A N 1
ATOM 799 C CA . ALA A 1 103 ? 9.329 -10.721 -31.730 1.00 64.69 103 ALA A CA 1
ATOM 800 C C . ALA A 1 103 ? 9.068 -10.945 -33.226 1.00 64.69 103 ALA A C 1
ATOM 802 O O . ALA A 1 103 ? 8.922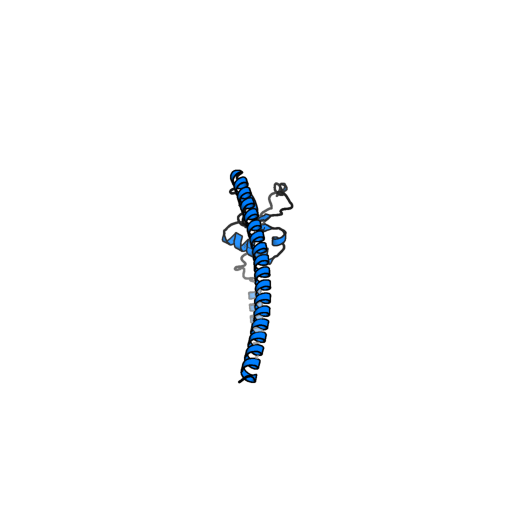 -9.984 -33.982 1.00 64.69 103 ALA A O 1
ATOM 803 N N . ALA A 1 104 ? 8.893 -12.203 -33.643 1.00 68.12 104 ALA A N 1
ATOM 804 C CA . ALA A 1 104 ? 8.571 -12.548 -35.025 1.00 68.12 104 ALA A CA 1
ATOM 805 C C . ALA A 1 104 ? 7.219 -11.973 -35.483 1.00 68.12 104 ALA A C 1
ATOM 807 O O . ALA A 1 104 ? 7.104 -11.535 -36.625 1.00 68.12 104 ALA A O 1
ATOM 808 N N . LYS A 1 105 ? 6.210 -11.917 -34.602 1.00 66.94 105 LYS A N 1
ATOM 809 C CA . LYS A 1 105 ? 4.894 -11.322 -34.906 1.00 66.94 105 LYS A CA 1
ATOM 810 C C . LYS A 1 105 ? 4.962 -9.826 -35.210 1.00 66.94 105 LYS A C 1
ATOM 812 O O . LYS A 1 105 ? 4.144 -9.338 -35.981 1.00 66.94 105 LYS A O 1
ATOM 817 N N . ILE A 1 106 ? 5.922 -9.115 -34.624 1.00 57.41 106 ILE A N 1
ATOM 818 C CA . ILE A 1 106 ? 6.127 -7.671 -34.825 1.00 57.41 106 ILE A CA 1
ATOM 819 C C . ILE A 1 106 ? 7.210 -7.415 -35.897 1.00 57.41 106 ILE A C 1
ATOM 821 O O . ILE A 1 106 ? 7.516 -6.276 -36.231 1.00 57.41 106 ILE A O 1
ATOM 825 N N . GLY A 1 107 ? 7.772 -8.477 -36.491 1.00 50.97 107 GLY A N 1
ATOM 826 C CA . GLY A 1 107 ? 8.832 -8.375 -37.496 1.00 50.97 107 GLY A CA 1
ATOM 827 C C . GLY A 1 107 ? 10.177 -7.918 -36.925 1.00 50.97 107 GLY A C 1
ATOM 828 O O . GLY A 1 107 ? 11.018 -7.424 -37.670 1.00 50.97 107 GLY A O 1
ATOM 829 N N . ALA A 1 108 ? 10.390 -8.075 -35.617 1.00 63.22 108 ALA A N 1
ATOM 830 C CA . ALA A 1 108 ? 11.612 -7.675 -34.936 1.00 63.22 108 ALA A CA 1
ATOM 831 C C . ALA A 1 108 ? 12.445 -8.886 -34.487 1.00 63.22 108 ALA A C 1
ATOM 833 O O . ALA A 1 108 ? 11.938 -9.991 -34.281 1.00 63.22 108 ALA A O 1
ATOM 834 N N . THR A 1 109 ? 13.750 -8.686 -34.315 1.00 62.81 109 THR A N 1
ATOM 835 C CA . THR A 1 109 ? 14.658 -9.707 -33.782 1.00 62.81 109 THR A CA 1
ATOM 836 C C . THR A 1 109 ? 14.719 -9.636 -32.260 1.00 62.81 109 THR A C 1
ATOM 838 O O . THR A 1 109 ? 14.923 -8.566 -31.696 1.00 62.81 109 THR A O 1
ATOM 841 N N . LEU A 1 110 ? 14.563 -10.788 -31.600 1.00 66.81 110 LEU A N 1
ATOM 842 C CA . LEU A 1 110 ? 14.766 -10.932 -30.158 1.0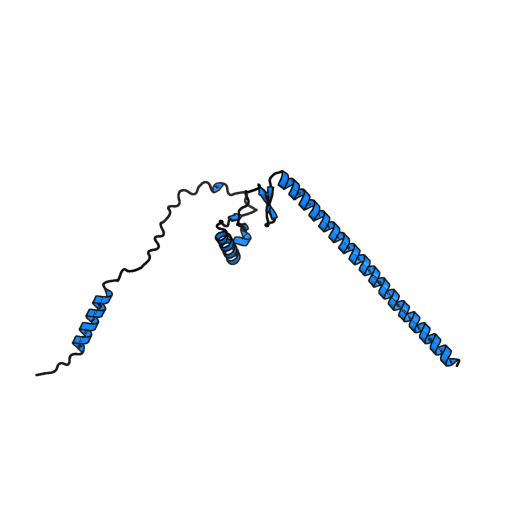0 66.81 110 LEU A CA 1
ATOM 843 C C . LEU A 1 110 ? 16.260 -10.801 -29.827 1.00 66.81 110 LEU A C 1
ATOM 845 O O . LEU A 1 110 ? 17.066 -11.602 -30.309 1.00 66.81 110 LEU A O 1
ATOM 849 N N . GLU A 1 111 ? 16.618 -9.848 -28.972 1.00 65.94 111 GLU A N 1
ATOM 850 C CA . GLU A 1 111 ? 17.977 -9.688 -28.452 1.00 65.94 111 GLU A CA 1
ATOM 851 C C . GLU A 1 111 ? 18.083 -10.234 -27.025 1.00 65.94 111 GLU A C 1
ATOM 853 O O . GLU A 1 111 ? 17.184 -10.071 -26.202 1.00 65.94 111 GLU A O 1
ATOM 858 N N . ILE A 1 112 ? 19.181 -10.932 -26.727 1.00 68.38 112 ILE A N 1
ATOM 859 C CA . ILE A 1 112 ? 19.457 -11.432 -25.377 1.00 68.38 112 ILE A CA 1
ATOM 860 C C . ILE A 1 112 ? 20.478 -10.493 -24.749 1.00 68.38 112 ILE A C 1
ATOM 862 O O . ILE A 1 112 ? 21.630 -10.479 -25.183 1.00 68.38 112 ILE A O 1
ATOM 866 N N . LEU A 1 113 ? 20.059 -9.732 -23.742 1.00 63.53 113 LEU A N 1
ATOM 867 C CA . LEU A 1 113 ? 20.935 -8.822 -23.010 1.00 63.53 113 LEU A CA 1
ATOM 868 C C . LEU A 1 113 ? 21.488 -9.507 -21.755 1.00 63.53 113 LEU A C 1
ATOM 870 O O . LEU A 1 113 ? 20.800 -10.270 -21.069 1.00 63.53 113 LEU A O 1
ATOM 874 N N . ASP A 1 114 ? 22.759 -9.242 -21.473 1.00 62.00 114 ASP A N 1
ATOM 875 C CA . ASP A 1 114 ? 23.482 -9.739 -20.305 1.00 62.00 114 ASP A CA 1
ATOM 876 C C . ASP A 1 114 ? 23.926 -8.510 -19.491 1.00 62.00 114 ASP A C 1
ATOM 878 O O . ASP A 1 114 ? 24.827 -7.802 -19.937 1.00 62.00 114 ASP A O 1
ATOM 882 N N . PRO A 1 115 ? 23.276 -8.183 -18.358 1.00 57.28 115 PRO A N 1
ATOM 883 C CA . PRO A 1 115 ? 23.576 -6.959 -17.609 1.00 57.28 115 PRO A CA 1
ATOM 884 C C . PRO A 1 115 ? 24.987 -6.962 -16.998 1.00 57.28 115 PRO A C 1
ATOM 886 O O . PRO A 1 115 ? 25.537 -5.896 -16.737 1.00 57.28 115 PRO A O 1
ATOM 889 N N . ASP A 1 116 ? 25.599 -8.140 -16.836 1.00 58.53 116 ASP A N 1
ATOM 890 C CA . ASP A 1 116 ? 26.953 -8.306 -16.291 1.00 58.53 116 ASP A CA 1
ATOM 891 C C . ASP A 1 116 ? 28.054 -8.225 -17.364 1.00 58.53 116 ASP A C 1
ATOM 893 O O . ASP A 1 116 ? 29.243 -8.364 -17.061 1.00 58.53 116 ASP A O 1
ATOM 897 N N . LYS A 1 117 ? 27.690 -8.015 -18.636 1.00 54.75 117 LYS A N 1
ATOM 898 C CA . LYS A 1 117 ? 28.649 -7.819 -19.726 1.00 54.75 117 LYS A CA 1
ATOM 899 C C . LYS A 1 117 ? 28.300 -6.551 -20.501 1.00 54.75 117 LYS A C 1
ATOM 901 O O . LYS A 1 117 ? 27.331 -6.577 -21.259 1.00 54.75 117 LYS A O 1
ATOM 906 N N . PRO A 1 118 ? 29.083 -5.460 -20.380 1.00 46.75 118 PRO A N 1
ATOM 907 C CA . PRO A 1 118 ? 28.956 -4.368 -21.334 1.00 46.75 118 PRO A CA 1
ATOM 908 C C . PRO A 1 118 ? 29.196 -4.948 -22.731 1.00 46.75 118 PRO A C 1
ATOM 910 O O . PRO A 1 118 ? 30.152 -5.704 -22.900 1.00 46.75 118 PRO A O 1
ATOM 913 N N . GLU A 1 119 ? 28.280 -4.655 -23.662 1.00 47.22 119 GLU A N 1
ATOM 914 C CA . GLU A 1 119 ? 28.379 -4.848 -25.118 1.00 47.22 119 GLU A CA 1
ATOM 915 C C . GLU A 1 119 ? 29.651 -5.592 -25.552 1.00 47.22 119 GLU A C 1
ATOM 917 O O . GLU A 1 119 ? 30.742 -5.013 -25.576 1.00 47.22 119 GLU A O 1
ATOM 922 N N . ASP A 1 120 ? 29.511 -6.880 -25.888 1.00 48.22 120 ASP A N 1
ATOM 923 C CA . ASP A 1 120 ? 30.581 -7.681 -26.483 1.00 48.22 120 ASP A CA 1
ATOM 924 C C . ASP A 1 120 ? 30.969 -7.079 -27.845 1.00 48.22 120 ASP A C 1
ATOM 926 O O . ASP A 1 120 ? 30.527 -7.483 -28.924 1.00 48.22 120 ASP A O 1
ATOM 930 N N . THR A 1 121 ? 31.817 -6.060 -27.774 1.00 48.56 121 THR A N 1
ATOM 931 C CA . THR A 1 121 ? 32.388 -5.308 -28.888 1.00 48.56 121 THR A CA 1
ATOM 932 C C . THR A 1 121 ? 33.310 -6.187 -29.740 1.00 48.56 121 THR A C 1
ATOM 934 O O . THR A 1 121 ? 33.694 -5.780 -30.840 1.00 48.56 121 THR A O 1
ATOM 937 N N . HIS A 1 122 ? 33.582 -7.435 -29.327 1.00 47.34 122 HIS A N 1
ATOM 938 C CA . H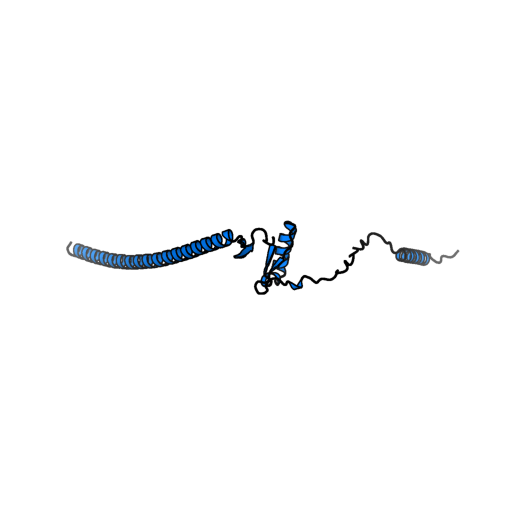IS A 1 122 ? 34.259 -8.443 -30.145 1.00 47.34 122 HIS A CA 1
ATOM 939 C C . HIS A 1 122 ? 33.358 -9.078 -31.212 1.00 47.34 122 HIS A C 1
ATOM 941 O O . HIS A 1 122 ? 33.832 -9.878 -32.021 1.00 47.34 122 HIS A O 1
ATOM 947 N N . ARG A 1 123 ? 32.083 -8.677 -31.328 1.00 47.78 123 ARG A N 1
ATOM 948 C CA . ARG A 1 123 ? 31.230 -9.090 -32.457 1.00 47.78 123 ARG A CA 1
ATOM 949 C C . ARG A 1 123 ? 31.634 -8.468 -33.806 1.00 47.78 123 ARG A C 1
ATOM 951 O O . ARG A 1 123 ? 31.007 -8.766 -34.822 1.00 47.78 123 ARG A O 1
ATOM 958 N N . ARG A 1 124 ? 32.703 -7.663 -33.872 1.00 52.16 124 ARG A N 1
ATOM 959 C CA . ARG A 1 124 ? 33.366 -7.283 -35.133 1.00 52.16 124 ARG A CA 1
ATOM 960 C C . ARG A 1 124 ? 34.400 -8.338 -35.523 1.00 52.16 124 ARG A C 1
ATOM 962 O O . ARG A 1 124 ? 35.598 -8.143 -35.373 1.00 52.16 124 ARG A O 1
ATOM 969 N N . GLY A 1 125 ? 33.919 -9.477 -36.008 1.00 46.03 125 GLY A N 1
ATOM 970 C CA . GLY A 1 125 ? 34.815 -10.551 -36.432 1.00 46.03 125 GLY A CA 1
ATOM 971 C C . GLY A 1 125 ? 34.136 -11.862 -36.791 1.00 46.03 125 GLY A C 1
ATOM 972 O O . GLY A 1 125 ? 34.743 -12.913 -36.630 1.00 46.03 125 GLY A O 1
ATOM 973 N N . ARG A 1 126 ? 32.885 -11.856 -37.266 1.00 51.47 126 ARG A N 1
ATOM 974 C CA . ARG A 1 126 ? 32.398 -13.035 -37.991 1.00 51.47 126 ARG A CA 1
ATOM 975 C C . ARG A 1 126 ? 32.845 -12.894 -39.437 1.00 51.47 126 ARG A C 1
ATOM 977 O O . ARG A 1 126 ? 32.208 -12.194 -40.215 1.00 51.47 126 ARG A O 1
ATOM 984 N N . GLY A 1 127 ? 33.971 -13.530 -39.765 1.00 49.97 127 GLY A N 1
ATOM 985 C CA . GLY A 1 127 ? 34.321 -13.812 -41.154 1.00 49.97 127 GLY A CA 1
ATOM 986 C C . GLY A 1 127 ? 33.131 -14.481 -41.839 1.00 49.97 127 GLY A C 1
ATOM 987 O O . GLY A 1 127 ? 32.406 -15.228 -41.178 1.00 49.97 127 GLY A O 1
ATOM 988 N N . ASN A 1 128 ? 32.907 -14.140 -43.112 1.00 50.66 128 ASN A N 1
ATOM 989 C CA . ASN A 1 128 ? 31.801 -14.626 -43.936 1.00 50.66 128 ASN A CA 1
ATOM 990 C C . ASN A 1 128 ? 31.477 -16.085 -43.606 1.00 50.66 128 ASN A C 1
ATOM 992 O O . ASN A 1 128 ? 32.198 -17.000 -44.002 1.00 50.66 128 ASN A O 1
ATOM 996 N N . VAL A 1 129 ? 30.395 -16.298 -42.857 1.00 56.19 129 VAL A N 1
ATOM 997 C CA . VAL A 1 129 ? 29.828 -17.631 -42.714 1.00 56.19 129 VAL A CA 1
ATOM 998 C C . VAL A 1 129 ? 29.289 -17.939 -44.095 1.00 56.19 129 VAL A C 1
ATOM 1000 O O . VAL A 1 129 ? 28.363 -17.267 -44.546 1.00 56.19 129 VAL A O 1
ATOM 1003 N N . ALA A 1 130 ? 29.920 -18.884 -44.791 1.00 43.53 130 ALA A N 1
ATOM 1004 C CA . ALA A 1 130 ? 29.389 -19.392 -46.039 1.00 43.53 130 ALA A CA 1
ATOM 1005 C C . ALA A 1 130 ? 27.927 -19.763 -45.785 1.00 43.53 130 ALA A C 1
ATOM 1007 O O . ALA A 1 130 ? 27.631 -20.634 -44.964 1.00 43.53 130 ALA A O 1
ATOM 1008 N N . THR A 1 131 ? 27.017 -19.046 -46.437 1.00 48.12 131 THR A N 1
ATOM 1009 C CA . THR A 1 131 ? 25.618 -19.424 -46.541 1.00 48.12 131 THR A CA 1
ATOM 1010 C C . THR A 1 131 ? 25.608 -20.775 -47.235 1.00 48.12 131 THR A C 1
ATOM 1012 O O . THR A 1 131 ? 25.664 -20.863 -48.459 1.00 48.12 131 THR A O 1
ATOM 1015 N N . THR A 1 132 ? 25.590 -21.857 -46.459 1.00 50.09 132 THR A N 1
ATOM 1016 C CA . THR A 1 132 ? 25.179 -23.145 -46.992 1.00 50.09 132 THR A CA 1
ATOM 1017 C C . THR A 1 132 ? 23.745 -22.943 -47.443 1.00 50.09 132 THR A C 1
ATOM 1019 O O . THR A 1 132 ? 22.837 -22.764 -46.630 1.00 50.09 132 THR A O 1
ATOM 1022 N N . ALA A 1 133 ? 23.556 -22.876 -48.762 1.00 42.34 133 ALA A N 1
ATOM 1023 C CA . ALA A 1 133 ? 22.244 -22.973 -49.358 1.00 42.34 133 ALA A CA 1
ATOM 1024 C C . ALA A 1 133 ? 21.635 -24.265 -48.815 1.00 42.34 133 ALA A C 1
ATOM 1026 O O . ALA A 1 133 ? 22.026 -25.365 -49.197 1.00 42.34 133 ALA A O 1
ATOM 1027 N N . THR A 1 134 ? 20.712 -24.139 -47.868 1.00 48.03 134 THR A N 1
ATOM 1028 C CA . THR A 1 134 ? 19.798 -25.222 -47.552 1.00 48.03 134 THR A CA 1
ATOM 1029 C C . THR A 1 134 ? 18.857 -25.260 -48.738 1.00 48.03 134 THR A C 1
ATOM 1031 O O . THR A 1 134 ? 17.798 -24.640 -48.754 1.00 48.03 134 THR A O 1
ATOM 1034 N N . THR A 1 135 ? 19.288 -25.941 -49.797 1.00 39.41 135 THR A N 1
ATOM 1035 C CA . THR A 1 135 ? 18.349 -26.464 -50.768 1.00 39.41 135 THR A CA 1
ATOM 1036 C C . THR A 1 135 ? 17.490 -27.432 -49.980 1.00 39.41 135 THR A C 1
ATOM 1038 O O . THR A 1 135 ? 17.907 -28.547 -49.668 1.00 39.41 135 THR A O 1
ATOM 1041 N N . VAL A 1 136 ? 16.302 -26.977 -49.590 1.00 43.38 136 VAL A N 1
ATOM 1042 C CA . VAL A 1 136 ? 15.199 -27.890 -49.344 1.00 43.38 136 VAL A CA 1
ATOM 1043 C C . VAL A 1 136 ? 15.044 -28.635 -50.661 1.00 43.38 136 VAL A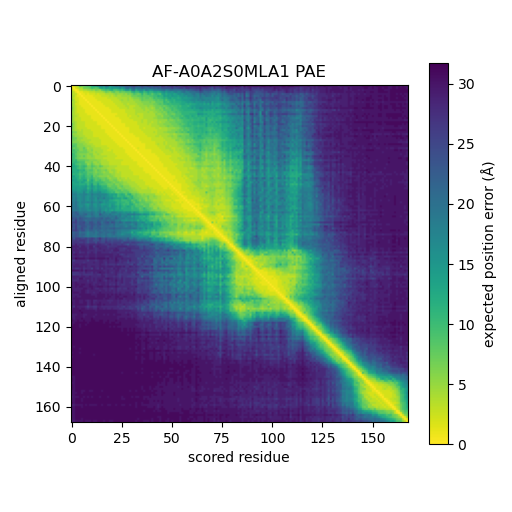 C 1
ATOM 1045 O O . VAL A 1 136 ? 14.516 -28.087 -51.628 1.00 43.38 136 VAL A O 1
ATOM 1048 N N . ILE A 1 137 ? 15.602 -29.842 -50.732 1.00 37.97 137 ILE A N 1
ATOM 1049 C CA . ILE A 1 137 ? 15.267 -30.779 -51.791 1.00 37.97 137 ILE A CA 1
ATOM 1050 C C . ILE A 1 137 ? 13.808 -31.107 -51.506 1.00 37.97 137 ILE A C 1
ATOM 1052 O O . ILE A 1 137 ? 13.491 -31.896 -50.620 1.00 37.97 137 ILE A O 1
ATOM 1056 N N . LYS A 1 138 ? 12.912 -30.384 -52.179 1.00 35.03 138 LYS A N 1
ATOM 1057 C CA . LYS A 1 138 ? 11.531 -30.811 -52.326 1.00 35.03 138 LYS A CA 1
ATOM 1058 C C . LYS A 1 138 ? 11.620 -32.100 -53.120 1.00 35.03 138 LYS A C 1
ATOM 1060 O O . LYS A 1 138 ? 11.837 -32.064 -54.328 1.00 35.03 138 LYS A O 1
ATOM 1065 N N . ASP A 1 139 ? 11.557 -33.218 -52.413 1.00 47.91 139 ASP A N 1
ATOM 1066 C CA . ASP A 1 139 ? 11.435 -34.537 -53.012 1.00 47.91 139 ASP A CA 1
ATOM 1067 C C . ASP A 1 139 ? 10.005 -34.670 -53.551 1.00 47.91 139 ASP A C 1
ATOM 1069 O O . ASP A 1 139 ? 9.130 -35.322 -52.990 1.00 47.91 139 ASP A O 1
ATOM 1073 N N . GLU A 1 140 ? 9.735 -33.907 -54.605 1.00 51.09 140 GLU A N 1
ATOM 1074 C CA . GLU A 1 140 ? 8.529 -33.997 -55.403 1.00 51.09 140 GLU A CA 1
ATOM 1075 C C . GLU A 1 140 ? 8.958 -34.557 -56.758 1.00 51.09 140 GLU A C 1
ATOM 1077 O O . GLU A 1 140 ? 9.300 -33.832 -57.690 1.00 51.09 140 GLU A O 1
ATOM 1082 N N . ASN A 1 141 ? 8.904 -35.888 -56.833 1.00 50.03 141 ASN A N 1
ATOM 1083 C CA . ASN A 1 141 ? 8.933 -36.706 -58.045 1.00 50.03 141 ASN A CA 1
ATOM 1084 C C . ASN A 1 141 ? 10.310 -36.996 -58.667 1.00 50.03 141 ASN A C 1
ATOM 1086 O O . ASN A 1 141 ? 10.606 -36.571 -59.783 1.00 50.03 141 ASN A O 1
ATOM 1090 N N . GLN A 1 142 ? 11.059 -37.918 -58.057 1.00 39.97 142 GLN A N 1
ATOM 1091 C CA . GLN A 1 142 ? 11.791 -38.925 -58.834 1.00 39.97 142 GLN A CA 1
ATOM 1092 C C . GLN A 1 142 ? 11.291 -40.328 -58.477 1.00 39.97 142 GLN A C 1
ATOM 1094 O O . GLN A 1 142 ? 11.715 -40.965 -57.519 1.00 39.97 142 GLN A O 1
ATOM 1099 N N . ARG A 1 143 ? 10.344 -40.805 -59.296 1.00 41.19 143 ARG A N 1
ATOM 1100 C CA . ARG A 1 143 ? 9.981 -42.220 -59.422 1.00 41.19 143 ARG A CA 1
ATOM 1101 C C . ARG A 1 143 ? 11.258 -43.039 -59.588 1.00 41.19 143 ARG A C 1
ATOM 1103 O O . ARG A 1 143 ? 11.923 -42.915 -60.611 1.00 41.19 143 ARG A O 1
ATOM 1110 N N . VAL A 1 144 ? 11.555 -43.894 -58.617 1.00 39.34 144 VAL A N 1
ATOM 1111 C CA . VAL A 1 144 ? 12.564 -44.949 -58.728 1.00 39.34 144 VAL A CA 1
ATOM 1112 C C . VAL A 1 144 ? 12.084 -45.927 -59.815 1.00 39.34 144 VAL A C 1
ATOM 1114 O O . VAL A 1 144 ? 11.109 -46.641 -59.575 1.00 39.34 144 VAL A O 1
ATOM 1117 N N . PRO A 1 145 ? 12.698 -46.002 -61.015 1.00 47.62 145 PRO A N 1
ATOM 1118 C CA . PRO A 1 145 ? 12.228 -46.885 -62.092 1.00 47.62 145 PRO A CA 1
ATOM 1119 C C . PRO A 1 145 ? 12.507 -48.374 -61.824 1.00 47.62 145 PRO A C 1
ATOM 1121 O O . PRO A 1 145 ? 12.226 -49.228 -62.665 1.00 47.62 145 PRO A O 1
ATOM 1124 N N . GLU A 1 146 ? 13.103 -48.696 -60.677 1.00 47.47 146 GLU A N 1
ATOM 1125 C CA . GLU A 1 146 ? 13.660 -50.018 -60.390 1.00 47.47 146 GLU A CA 1
ATOM 1126 C C . GLU A 1 146 ? 12.711 -50.915 -59.581 1.00 47.47 146 GLU A C 1
ATOM 1128 O O . GLU A 1 146 ? 12.838 -52.136 -59.640 1.00 47.47 146 GLU A O 1
ATOM 1133 N N . LEU A 1 147 ? 11.692 -50.353 -58.918 1.00 46.97 147 LEU A N 1
ATOM 1134 C CA . LEU A 1 147 ? 10.697 -51.136 -58.169 1.00 46.97 147 LEU A CA 1
ATOM 1135 C C . LEU A 1 147 ? 9.531 -51.633 -59.045 1.00 46.97 147 LEU A C 1
ATOM 1137 O O . LEU A 1 147 ? 9.047 -52.745 -58.836 1.00 46.97 147 LEU A O 1
ATOM 1141 N N . ASP A 1 148 ? 9.143 -50.892 -60.090 1.00 51.38 148 ASP A N 1
ATOM 1142 C CA . ASP A 1 148 ? 8.048 -51.300 -60.991 1.00 51.38 148 ASP A CA 1
ATOM 1143 C C . ASP A 1 148 ? 8.431 -52.476 -61.904 1.00 51.38 148 ASP A C 1
ATOM 1145 O O . ASP A 1 148 ? 7.599 -53.338 -62.191 1.00 51.38 148 ASP A O 1
ATOM 1149 N N . LYS A 1 149 ? 9.703 -52.583 -62.318 1.00 55.75 149 LYS A N 1
ATOM 1150 C CA . LYS A 1 149 ? 10.180 -53.752 -63.081 1.00 55.75 149 LYS A CA 1
ATOM 1151 C C . LYS A 1 149 ? 10.230 -55.015 -62.228 1.00 55.75 149 LYS A C 1
ATOM 1153 O O . LYS A 1 149 ? 9.901 -56.081 -62.740 1.00 55.75 149 LYS A O 1
ATOM 1158 N N . ALA A 1 150 ? 10.599 -54.904 -60.952 1.00 56.59 150 ALA A N 1
ATOM 1159 C CA . ALA A 1 150 ? 10.643 -56.041 -60.034 1.00 56.59 150 ALA A CA 1
ATOM 1160 C C . ALA A 1 150 ? 9.233 -56.571 -59.722 1.00 56.59 150 ALA A C 1
ATOM 1162 O O . ALA A 1 150 ? 9.020 -57.782 -59.728 1.00 56.59 150 ALA A O 1
ATOM 1163 N N . ILE A 1 151 ? 8.252 -55.678 -59.546 1.00 60.72 151 ILE A N 1
ATOM 1164 C CA . ILE A 1 151 ? 6.848 -56.061 -59.334 1.00 60.72 151 ILE A CA 1
ATOM 1165 C C . ILE A 1 151 ? 6.246 -56.672 -60.609 1.00 60.72 151 ILE A C 1
ATOM 1167 O O . ILE A 1 151 ? 5.585 -57.704 -60.525 1.00 60.72 151 ILE A O 1
ATOM 1171 N N . GLN A 1 152 ? 6.524 -56.113 -61.793 1.00 57.38 152 GLN A N 1
ATOM 1172 C CA . GLN A 1 152 ? 6.079 -56.681 -63.077 1.00 57.38 152 GLN A CA 1
ATOM 1173 C C . GLN A 1 152 ? 6.701 -58.062 -63.356 1.00 57.38 152 GLN A C 1
ATOM 1175 O O . GLN A 1 152 ? 5.997 -58.967 -63.802 1.0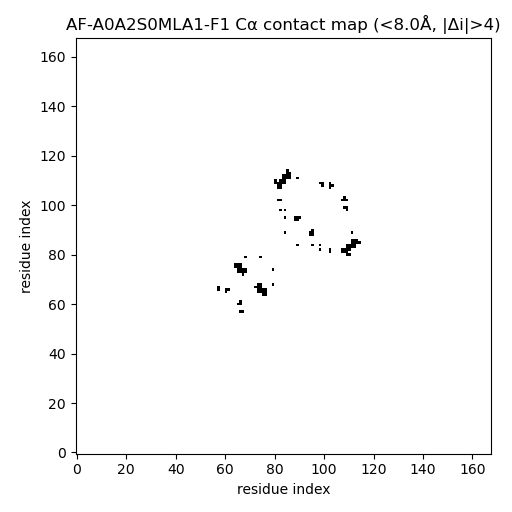0 57.38 152 GLN A O 1
ATOM 1180 N N . TYR A 1 153 ? 7.989 -58.262 -63.048 1.00 62.38 153 TYR A N 1
ATOM 1181 C CA . TYR A 1 153 ? 8.644 -59.571 -63.181 1.00 62.38 153 TYR A CA 1
ATOM 1182 C C . TYR A 1 153 ? 8.074 -60.608 -62.210 1.00 62.38 153 TYR A C 1
ATOM 1184 O O . TYR A 1 153 ? 7.837 -61.744 -62.613 1.00 62.38 153 TYR A O 1
ATOM 1192 N N . LEU A 1 154 ? 7.805 -60.221 -60.958 1.00 64.69 154 LEU A N 1
ATOM 1193 C CA . LEU A 1 154 ? 7.202 -61.109 -59.962 1.00 64.69 154 LEU A CA 1
ATOM 1194 C C . LEU A 1 154 ? 5.748 -61.462 -60.309 1.00 64.69 154 LEU A C 1
ATOM 1196 O O . LEU A 1 154 ? 5.365 -62.623 -60.183 1.00 64.69 154 LEU A O 1
ATOM 1200 N N . LEU A 1 155 ? 4.960 -60.518 -60.838 1.00 65.75 155 LEU A N 1
ATOM 1201 C CA . LEU A 1 155 ? 3.608 -60.797 -61.339 1.00 65.75 155 LEU A CA 1
ATOM 1202 C C . LEU A 1 155 ? 3.621 -61.723 -62.565 1.00 65.75 155 LEU A C 1
ATOM 1204 O O . LEU A 1 155 ? 2.779 -62.614 -62.672 1.00 65.75 155 LEU A O 1
ATOM 1208 N N . HIS A 1 156 ? 4.579 -61.551 -63.479 1.00 65.06 156 HIS A N 1
ATOM 1209 C CA . HIS A 1 156 ? 4.710 -62.402 -64.664 1.00 65.06 156 HIS A CA 1
ATOM 1210 C C . HIS A 1 156 ? 5.250 -63.809 -64.322 1.00 65.06 156 HIS A C 1
ATOM 1212 O O . HIS A 1 156 ? 4.854 -64.796 -64.949 1.00 65.06 156 HIS A O 1
ATOM 1218 N N . GLU A 1 157 ? 6.119 -63.937 -63.311 1.00 66.88 157 GLU A N 1
ATOM 1219 C CA . GLU A 1 157 ? 6.527 -65.228 -62.732 1.00 66.88 157 GLU A CA 1
ATOM 1220 C C . GLU A 1 157 ? 5.362 -65.933 -62.024 1.00 66.88 157 GLU A C 1
ATOM 1222 O O . GLU A 1 157 ? 5.150 -67.127 -62.248 1.00 66.88 157 GLU A O 1
ATOM 1227 N N . GLU A 1 158 ? 4.560 -65.219 -61.227 1.00 65.81 158 GLU A N 1
ATOM 1228 C CA . GLU A 1 158 ? 3.375 -65.800 -60.584 1.00 65.81 158 GLU A CA 1
ATOM 1229 C C . GLU A 1 158 ? 2.322 -66.258 -61.604 1.00 65.81 158 GLU A C 1
ATOM 1231 O O . GLU A 1 158 ? 1.728 -67.326 -61.434 1.00 65.81 158 GLU A O 1
ATOM 1236 N N . GLN A 1 159 ? 2.119 -65.516 -62.700 1.00 62.97 159 GLN A N 1
ATOM 1237 C CA . GLN A 1 159 ? 1.202 -65.928 -63.769 1.00 62.97 159 GLN A CA 1
ATOM 1238 C C . GLN A 1 159 ? 1.687 -67.171 -64.530 1.00 62.97 159 GLN A C 1
ATOM 1240 O O . GLN A 1 159 ? 0.862 -68.010 -64.895 1.00 62.97 159 GLN A O 1
ATOM 1245 N N . LYS A 1 160 ? 3.003 -67.357 -64.712 1.00 62.81 160 LYS A N 1
ATOM 1246 C CA . LYS A 1 160 ? 3.571 -68.599 -65.275 1.00 62.81 160 LYS A CA 1
ATOM 1247 C C . LYS A 1 160 ? 3.446 -69.795 -64.328 1.00 62.81 160 LYS A C 1
ATOM 1249 O O . LYS A 1 160 ? 3.196 -70.901 -64.795 1.00 62.81 160 LYS A O 1
ATOM 1254 N N . ARG A 1 161 ? 3.570 -69.591 -63.011 1.00 60.34 161 ARG A N 1
ATOM 1255 C CA . ARG A 1 161 ? 3.416 -70.660 -62.000 1.00 60.34 161 ARG A CA 1
ATOM 1256 C C . ARG A 1 161 ? 1.965 -71.111 -61.794 1.00 60.34 161 ARG A C 1
ATOM 1258 O O . ARG A 1 161 ? 1.746 -72.197 -61.267 1.00 60.34 161 ARG A O 1
ATOM 1265 N N . ARG A 1 162 ? 0.979 -70.306 -62.209 1.00 60.88 162 ARG A N 1
ATOM 1266 C CA . ARG A 1 162 ? -0.458 -70.633 -62.146 1.00 60.88 162 ARG A CA 1
ATOM 1267 C C . ARG A 1 162 ? -1.020 -71.275 -63.422 1.00 60.88 162 ARG A C 1
ATOM 1269 O O . ARG A 1 162 ? -2.213 -71.569 -63.451 1.00 60.88 162 ARG A O 1
ATOM 1276 N N . GLN A 1 163 ? -0.209 -71.521 -64.455 1.00 57.31 163 GLN A N 1
ATOM 1277 C CA . GLN A 1 163 ? -0.655 -72.314 -65.604 1.00 57.31 163 GLN A CA 1
ATOM 1278 C C . GLN A 1 163 ? -0.524 -73.814 -65.290 1.00 57.31 163 GLN A C 1
ATOM 1280 O O . GLN A 1 163 ? 0.584 -74.282 -65.026 1.00 57.31 163 GLN A O 1
ATOM 1285 N N . PRO A 1 164 ? -1.623 -74.589 -65.296 1.00 54.81 164 PRO A N 1
ATOM 1286 C CA . PRO A 1 164 ? -1.541 -76.030 -65.130 1.00 54.81 164 PRO A CA 1
ATOM 1287 C C . PRO A 1 164 ? -0.810 -76.652 -66.323 1.00 54.81 164 PRO A C 1
ATOM 1289 O O . PRO A 1 164 ? -1.193 -76.455 -67.477 1.00 54.81 164 PRO A O 1
ATOM 1292 N N . CYS A 1 165 ? 0.207 -77.466 -66.034 1.00 51.91 165 CYS A N 1
ATOM 1293 C CA . CYS A 1 165 ? 0.656 -78.517 -66.938 1.00 51.91 165 CYS A CA 1
ATOM 1294 C C . CYS A 1 165 ? -0.555 -79.407 -67.256 1.00 51.91 165 CYS A C 1
ATOM 1296 O O . CYS A 1 165 ? -0.948 -80.251 -66.452 1.00 51.91 165 CYS A O 1
ATOM 1298 N N . GLY A 1 166 ? -1.170 -79.171 -68.411 1.00 43.09 166 GLY A N 1
ATOM 1299 C CA . GLY A 1 166 ? -2.394 -79.822 -68.860 1.00 43.09 166 GLY A CA 1
ATOM 1300 C C . GLY A 1 166 ? -2.292 -80.223 -70.324 1.00 43.09 166 GLY A C 1
ATOM 1301 O O . GLY A 1 166 ? -2.887 -79.590 -71.181 1.00 43.09 166 GLY A O 1
ATO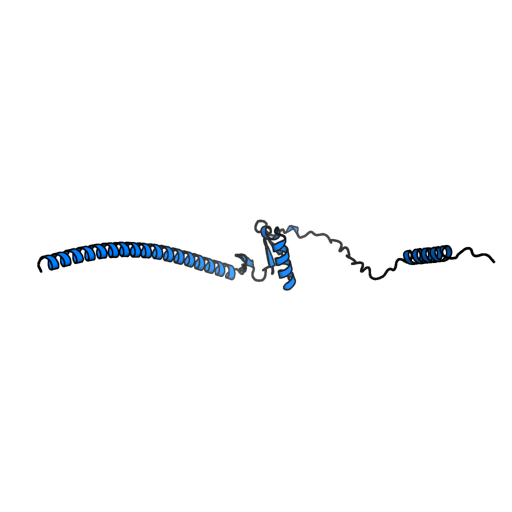M 1302 N N . ARG A 1 167 ? -1.476 -81.251 -70.573 1.00 38.84 167 ARG A N 1
ATOM 1303 C CA . ARG A 1 167 ? -1.736 -82.392 -71.466 1.00 38.84 167 ARG A CA 1
ATOM 1304 C C . ARG A 1 167 ? -2.874 -82.210 -72.495 1.00 38.84 167 ARG A C 1
ATOM 1306 O O . ARG A 1 167 ? -4.040 -82.330 -72.128 1.00 38.84 167 ARG A O 1
ATOM 1313 N N . ALA A 1 168 ? -2.503 -82.091 -73.768 1.00 38.03 168 ALA A N 1
ATOM 1314 C CA . ALA A 1 168 ? -3.066 -82.843 -74.896 1.00 38.03 168 ALA A CA 1
ATOM 1315 C C . ALA A 1 168 ? -2.065 -82.793 -76.056 1.00 38.03 168 ALA A C 1
ATOM 1317 O O . ALA A 1 168 ? -1.679 -81.665 -76.434 1.00 38.03 168 ALA A O 1
#

Sequence (168 aa):
MADDTSAALKALIQQVSSLTETVGAQQKKLDGLHD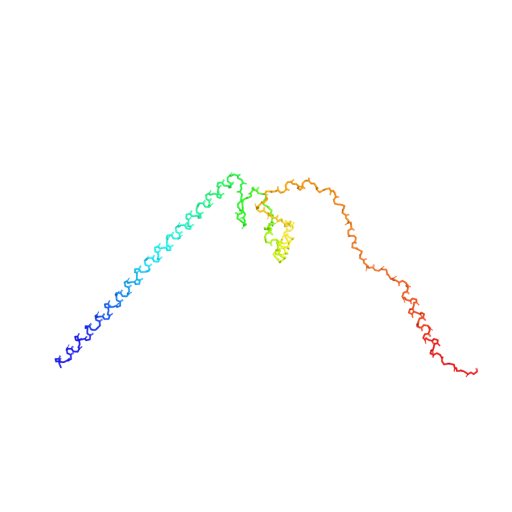FNARVLDEKKDLQRRLEQQTETDKQLADMGYERASDGNYYPKGTKPAHTLSRAEARDPAKYRAAKEAAAKIGATLEILDPDKPEDTHRRGRGNVATTATTVIKDENQRVPELDKAIQYLLHEEQKRRQPCGRA

Solvent-accessible surface area (backbone atoms only — not comparable to full-atom values): 10154 Å² total; per-residue (Å²): 107,74,64,58,55,53,50,52,51,52,51,51,52,52,50,53,52,53,49,51,53,51,52,55,54,47,50,56,51,51,53,52,48,52,55,50,51,51,51,55,51,50,54,51,51,52,53,49,53,53,51,51,52,49,52,51,52,49,48,57,38,40,76,74,42,28,41,77,45,98,88,72,49,76,34,51,66,93,66,68,70,91,33,72,38,45,55,77,52,51,69,38,69,66,57,35,50,53,47,44,52,54,17,53,75,73,73,42,72,62,42,73,47,49,93,92,49,79,76,73,74,74,71,78,68,76,68,83,73,77,78,74,77,78,73,76,77,73,88,75,80,78,81,69,78,68,59,62,55,53,51,52,51,51,52,54,51,52,56,59,71,68,55,77,94,71,90,131

pLDDT: mean 72.45, std 18.89, range [35.03, 97.75]